Protein AF-A0A7K2XCD4-F1 (afdb_monomer_lite)

Radius of gyration: 13.7 Å; chains: 1; bounding box: 33×28×35 Å

Foldseek 3Di:
DELVVQPFDQAQPDASLVSQLVQLVVCQVVVHAYEYEFGETEFAAERERAPHHYDYPDPVGYHYHYDKDADPDADPVRHRIGDGDYDFDDVVVVTHD

Secondary structure (DSSP, 8-state):
-BGGGGT--TTSSSB-HHHHHHHHHHHHHHT--EEE-SEEEE--SEEE-TTS-EEES-TTTEEEE----B-SS--TT--SB---EEEPPPGGGT---

pLDDT: mean 89.79, std 8.53, range [67.81, 98.56]

Sequence (97 aa):
VNVLAFGADPTGRRDAAPAVERAIAFARRVDRPVYLPPGTFRIDRHVVVDDVTIVGAGNWHTILKGRQVTLAEPAPDGSRHTGVGLYGRSAAEGGSR

Structure (mmCIF, N/CA/C/O backbone):
data_AF-A0A7K2XCD4-F1
#
_entry.id   AF-A0A7K2XCD4-F1
#
loop_
_atom_site.group_PDB
_atom_site.id
_atom_site.type_symbol
_atom_site.label_atom_id
_atom_site.label_alt_id
_atom_site.label_comp_id
_atom_site.label_asym_id
_atom_site.label_entity_id
_atom_site.label_seq_id
_atom_site.pdbx_PDB_ins_code
_atom_site.Cartn_x
_atom_site.Cartn_y
_atom_site.Cartn_z
_atom_site.occupancy
_atom_site.B_iso_or_equiv
_atom_site.auth_seq_id
_atom_site.auth_comp_id
_atom_site.auth_asym_id
_atom_site.auth_atom_id
_atom_site.pdbx_PDB_model_num
ATOM 1 N N . VAL A 1 1 ? -12.152 0.581 3.565 1.00 97.50 1 VAL A N 1
ATOM 2 C CA . VAL A 1 1 ? -11.918 -0.729 2.915 1.00 97.50 1 VAL A CA 1
ATOM 3 C C . VAL A 1 1 ? -10.536 -1.225 3.299 1.00 97.50 1 VAL A C 1
ATOM 5 O O . VAL A 1 1 ? -9.560 -0.629 2.876 1.00 97.50 1 VAL A O 1
ATOM 8 N N . ASN A 1 2 ? -10.429 -2.246 4.152 1.00 98.25 2 ASN A N 1
ATOM 9 C CA . ASN A 1 2 ? -9.126 -2.751 4.604 1.00 98.25 2 ASN A CA 1
ATOM 10 C C . ASN A 1 2 ? -8.538 -3.724 3.568 1.00 98.25 2 ASN A C 1
ATOM 12 O O . ASN A 1 2 ? -9.211 -4.680 3.184 1.00 98.25 2 ASN A O 1
ATOM 16 N N . VAL A 1 3 ? -7.290 -3.506 3.144 1.00 98.12 3 VAL A N 1
ATOM 17 C CA . VAL A 1 3 ? -6.611 -4.334 2.128 1.00 98.12 3 VAL A CA 1
ATOM 18 C C . VAL A 1 3 ? -6.431 -5.801 2.541 1.00 98.12 3 VAL A C 1
ATOM 20 O O . VAL A 1 3 ? -6.352 -6.677 1.679 1.00 98.12 3 VAL A O 1
ATOM 23 N N . LEU A 1 4 ? -6.419 -6.104 3.845 1.00 98.19 4 LEU A N 1
ATOM 24 C CA . LEU A 1 4 ? -6.307 -7.479 4.346 1.00 98.19 4 LEU A CA 1
ATOM 25 C C . LEU A 1 4 ? -7.514 -8.331 3.945 1.00 98.19 4 LEU A C 1
ATOM 27 O O . LEU A 1 4 ? -7.354 -9.509 3.637 1.00 98.19 4 LEU A O 1
ATOM 31 N N . ALA A 1 5 ? -8.702 -7.724 3.840 1.00 98.31 5 ALA A N 1
ATOM 32 C CA . ALA A 1 5 ? -9.908 -8.408 3.369 1.00 98.31 5 ALA A CA 1
ATOM 33 C C . ALA A 1 5 ? -9.806 -8.858 1.897 1.00 98.31 5 ALA A C 1
ATOM 35 O O . ALA A 1 5 ? -10.582 -9.696 1.451 1.00 98.31 5 ALA A O 1
ATOM 36 N N . PHE A 1 6 ? -8.831 -8.329 1.150 1.00 98.12 6 PHE A N 1
ATOM 37 C CA . PHE A 1 6 ? -8.562 -8.658 -0.252 1.00 98.12 6 PHE A CA 1
ATOM 38 C C . PHE A 1 6 ? -7.299 -9.514 -0.422 1.00 98.12 6 PHE A C 1
ATOM 40 O O . PHE A 1 6 ? -6.869 -9.758 -1.556 1.00 98.12 6 PHE A O 1
ATOM 47 N N . GLY A 1 7 ? -6.713 -9.978 0.689 1.00 98.06 7 GLY A N 1
ATOM 48 C CA . GLY A 1 7 ? -5.551 -10.863 0.712 1.00 98.06 7 GLY A CA 1
ATOM 49 C C . GLY A 1 7 ? -4.198 -10.155 0.639 1.00 98.06 7 GLY A C 1
ATOM 50 O O . GLY A 1 7 ? -3.227 -10.774 0.209 1.00 98.06 7 GLY A O 1
ATOM 51 N N . ALA A 1 8 ? -4.113 -8.873 1.011 1.00 98.00 8 ALA A N 1
ATOM 52 C CA . ALA A 1 8 ? -2.824 -8.189 1.108 1.00 98.00 8 ALA A CA 1
ATOM 53 C C . ALA A 1 8 ? -1.952 -8.829 2.200 1.00 98.00 8 ALA A C 1
ATOM 55 O O . ALA A 1 8 ? -2.435 -9.111 3.294 1.00 98.00 8 ALA A O 1
ATOM 56 N N . ASP A 1 9 ? -0.668 -9.037 1.905 1.00 98.06 9 ASP A N 1
ATOM 57 C CA . ASP A 1 9 ? 0.304 -9.599 2.845 1.00 98.06 9 ASP A CA 1
ATOM 58 C C . ASP A 1 9 ? 1.004 -8.480 3.645 1.00 98.06 9 ASP A C 1
ATOM 60 O O . ASP A 1 9 ? 1.835 -7.770 3.070 1.00 98.06 9 ASP A O 1
ATOM 64 N N . PRO A 1 10 ? 0.732 -8.331 4.958 1.00 97.88 10 PRO A N 1
ATOM 65 C CA . PRO A 1 10 ? 1.350 -7.306 5.798 1.00 97.88 10 PRO A CA 1
ATOM 66 C C . PRO A 1 10 ? 2.773 -7.669 6.250 1.00 97.88 10 PRO A C 1
ATOM 68 O O . PRO A 1 10 ? 3.393 -6.911 6.994 1.00 97.88 10 PRO A O 1
ATOM 71 N N . THR A 1 11 ? 3.302 -8.832 5.854 1.00 97.81 11 THR A N 1
ATOM 72 C CA . THR A 1 11 ? 4.695 -9.230 6.124 1.00 97.81 11 THR A CA 1
ATOM 73 C C . THR A 1 11 ? 5.643 -8.827 4.991 1.00 97.81 11 THR A C 1
ATOM 75 O O . THR A 1 11 ? 6.865 -8.787 5.162 1.00 97.81 11 THR A O 1
ATOM 78 N N . GLY A 1 12 ? 5.091 -8.542 3.808 1.00 95.38 12 GLY A N 1
ATOM 79 C CA . GLY A 1 12 ? 5.840 -8.134 2.626 1.00 95.38 12 GLY A CA 1
ATOM 80 C C . GLY A 1 12 ? 6.670 -9.268 2.028 1.00 95.38 12 GLY A C 1
ATOM 81 O O . GLY A 1 12 ? 7.703 -9.003 1.401 1.00 95.38 12 GLY A O 1
ATOM 82 N N . ARG A 1 13 ? 6.267 -10.524 2.261 1.00 95.56 13 ARG A N 1
ATOM 83 C CA . ARG A 1 13 ? 6.851 -11.720 1.637 1.00 95.56 13 ARG A CA 1
ATOM 84 C C . ARG A 1 13 ? 6.280 -11.933 0.238 1.00 95.56 13 ARG A C 1
ATOM 86 O O . ARG A 1 13 ? 7.008 -12.350 -0.663 1.00 95.56 13 ARG A O 1
ATOM 93 N N . ARG A 1 14 ? 4.999 -11.626 0.050 1.00 95.00 14 ARG A N 1
ATOM 94 C CA . ARG A 1 14 ? 4.266 -11.703 -1.217 1.00 95.00 14 ARG A CA 1
ATOM 95 C C . ARG A 1 14 ? 3.918 -10.302 -1.712 1.00 95.00 14 ARG A C 1
ATOM 97 O O . ARG A 1 14 ? 3.784 -9.376 -0.917 1.00 95.00 14 ARG A O 1
ATOM 104 N N . ASP A 1 15 ? 3.794 -10.167 -3.029 1.00 93.88 15 ASP A N 1
ATOM 105 C CA . ASP A 1 15 ? 3.328 -8.928 -3.652 1.00 93.88 15 ASP A CA 1
ATOM 106 C C . ASP A 1 15 ? 1.865 -8.672 -3.257 1.00 93.88 15 ASP A C 1
ATOM 108 O O . ASP A 1 15 ? 0.987 -9.510 -3.469 1.00 93.88 15 ASP A O 1
ATOM 112 N N . ALA A 1 16 ? 1.624 -7.520 -2.640 1.00 96.75 16 ALA A N 1
ATOM 113 C CA . ALA A 1 16 ? 0.327 -7.054 -2.183 1.00 96.75 16 ALA A CA 1
ATOM 114 C C . ALA A 1 16 ? -0.402 -6.229 -3.254 1.00 96.75 16 ALA A C 1
ATOM 116 O O . ALA A 1 16 ? -1.596 -5.976 -3.088 1.00 96.75 16 ALA A O 1
ATOM 117 N N . ALA A 1 17 ? 0.260 -5.850 -4.358 1.00 94.56 17 ALA A N 1
ATOM 118 C CA . ALA A 1 17 ? -0.334 -5.012 -5.400 1.00 94.56 17 ALA A CA 1
ATOM 119 C C . ALA A 1 17 ? -1.687 -5.544 -5.924 1.00 94.56 17 ALA A C 1
ATOM 121 O O . ALA A 1 17 ? -2.643 -4.766 -5.928 1.00 94.56 17 ALA A O 1
ATOM 122 N N . PRO A 1 18 ? -1.866 -6.853 -6.226 1.00 95.56 18 PRO A N 1
ATOM 123 C CA . PRO A 1 18 ? -3.165 -7.363 -6.678 1.00 95.56 18 PRO A CA 1
ATOM 124 C C . PRO A 1 18 ? -4.289 -7.184 -5.647 1.00 95.56 18 PRO A C 1
ATOM 126 O O . PRO A 1 18 ? -5.449 -6.981 -6.000 1.00 95.56 18 PRO A O 1
ATOM 129 N N . ALA A 1 19 ? -3.972 -7.294 -4.355 1.00 97.44 19 ALA A N 1
ATOM 130 C CA . ALA A 1 19 ? -4.953 -7.118 -3.290 1.00 97.44 19 ALA A CA 1
ATOM 131 C C . ALA A 1 19 ? -5.322 -5.641 -3.103 1.00 97.44 19 ALA A C 1
ATOM 133 O O . ALA A 1 19 ? -6.496 -5.326 -2.909 1.00 97.44 19 ALA A O 1
ATOM 134 N N . VAL A 1 20 ? -4.337 -4.746 -3.209 1.00 96.75 20 VAL A N 1
ATOM 135 C CA . VAL A 1 20 ? -4.547 -3.295 -3.147 1.00 96.75 20 VAL A CA 1
ATOM 136 C C . VAL A 1 20 ? -5.390 -2.816 -4.334 1.00 96.75 20 VAL A C 1
ATOM 138 O O . VAL A 1 20 ? -6.364 -2.104 -4.118 1.00 96.75 20 VAL A O 1
ATOM 141 N N . GLU A 1 21 ? -5.112 -3.275 -5.557 1.00 95.81 21 GLU A N 1
ATOM 142 C CA . GLU A 1 21 ? -5.911 -2.970 -6.759 1.00 95.81 21 GLU A CA 1
ATOM 143 C C . GLU A 1 21 ? -7.380 -3.400 -6.598 1.00 95.81 21 GLU A C 1
ATOM 145 O O . GLU A 1 21 ? -8.300 -2.629 -6.884 1.00 95.81 21 GLU A O 1
ATOM 150 N N . ARG A 1 22 ? -7.630 -4.608 -6.066 1.00 97.56 22 ARG A N 1
ATOM 151 C CA . ARG A 1 22 ? -8.997 -5.070 -5.765 1.00 97.56 22 ARG A CA 1
ATOM 152 C C . ARG 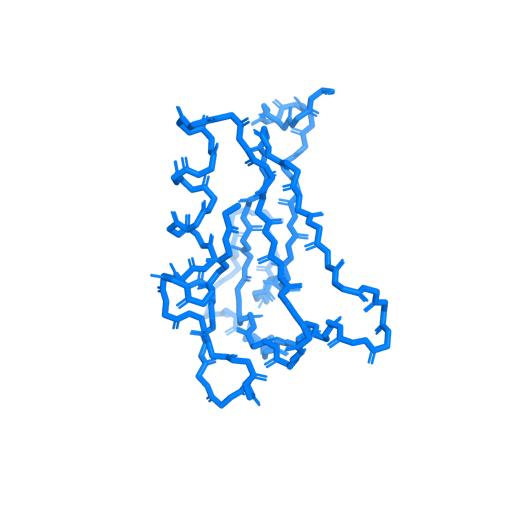A 1 22 ? -9.679 -4.218 -4.695 1.00 97.56 22 ARG A C 1
ATOM 154 O O . ARG A 1 22 ? -10.861 -3.901 -4.835 1.00 97.56 22 ARG A O 1
ATOM 161 N N . ALA A 1 23 ? -8.947 -3.836 -3.649 1.00 97.69 23 ALA A N 1
ATOM 162 C CA . ALA A 1 23 ? -9.467 -2.971 -2.597 1.00 97.69 23 ALA A CA 1
ATOM 163 C C . ALA A 1 23 ? -9.827 -1.579 -3.139 1.00 97.69 23 ALA A C 1
ATOM 165 O O . ALA A 1 23 ? -10.890 -1.073 -2.796 1.00 97.69 23 ALA A O 1
ATOM 166 N N . ILE A 1 24 ? -9.000 -0.998 -4.018 1.00 96.19 24 ILE A N 1
ATOM 167 C CA . ILE A 1 24 ? -9.262 0.270 -4.721 1.00 96.19 24 ILE A CA 1
ATOM 168 C C . ILE A 1 24 ? -10.524 0.162 -5.578 1.00 96.19 24 ILE A C 1
ATOM 170 O O . ILE A 1 24 ? -11.427 0.986 -5.453 1.00 96.19 24 ILE A O 1
ATOM 174 N N . ALA A 1 25 ? -10.626 -0.877 -6.410 1.00 95.88 25 ALA A N 1
ATOM 175 C CA . ALA A 1 25 ? -11.789 -1.076 -7.271 1.00 95.88 25 ALA A CA 1
ATOM 176 C C . ALA A 1 25 ? -13.092 -1.198 -6.464 1.00 95.88 25 ALA A C 1
ATOM 178 O O . ALA A 1 25 ? -14.122 -0.657 -6.865 1.00 95.88 25 ALA A O 1
ATOM 179 N N . PHE A 1 26 ? -13.054 -1.880 -5.316 1.00 97.44 26 PHE A N 1
ATOM 180 C CA . PHE A 1 26 ? -14.196 -1.962 -4.408 1.00 97.44 26 PHE A CA 1
ATOM 181 C C . PHE A 1 26 ? -14.483 -0.618 -3.727 1.00 97.44 26 PHE A C 1
ATOM 183 O O . PHE A 1 26 ? -15.621 -0.162 -3.738 1.00 97.44 26 PHE A O 1
ATOM 190 N N . ALA A 1 27 ? -13.455 0.034 -3.184 1.00 96.94 27 ALA A N 1
ATOM 191 C CA . ALA A 1 27 ? -13.528 1.323 -2.500 1.00 96.94 27 ALA A CA 1
ATOM 192 C C . ALA A 1 27 ? -14.163 2.426 -3.351 1.00 96.94 27 ALA A C 1
ATOM 194 O O . ALA A 1 27 ? -15.042 3.124 -2.852 1.00 96.94 27 ALA A O 1
ATOM 195 N N . ARG A 1 28 ? -13.800 2.512 -4.638 1.00 95.19 28 ARG A N 1
ATOM 196 C CA . ARG A 1 28 ? -14.405 3.455 -5.594 1.00 95.19 28 ARG A CA 1
ATOM 197 C C . ARG A 1 28 ? -15.908 3.233 -5.766 1.00 95.19 28 ARG A C 1
ATOM 199 O O . ARG A 1 28 ? -16.660 4.189 -5.875 1.00 95.19 28 ARG A O 1
ATOM 206 N N . ARG A 1 29 ? -16.367 1.976 -5.769 1.00 95.56 29 ARG A N 1
ATOM 207 C CA . ARG A 1 29 ? -17.797 1.646 -5.932 1.00 95.56 29 ARG A CA 1
ATOM 208 C C . ARG A 1 29 ? -18.633 1.987 -4.706 1.00 95.56 29 ARG A C 1
ATOM 210 O O . ARG A 1 29 ? -19.826 2.223 -4.843 1.00 95.56 29 ARG A O 1
ATOM 217 N N . VAL A 1 30 ? -18.028 1.945 -3.521 1.00 96.38 30 VAL A N 1
ATOM 218 C CA . VAL A 1 30 ? -18.732 2.164 -2.247 1.00 96.38 30 VAL A CA 1
ATOM 219 C C . VAL A 1 30 ? -18.438 3.526 -1.624 1.00 96.38 30 VAL A C 1
ATOM 221 O O . VAL A 1 30 ? -18.884 3.770 -0.506 1.00 96.38 30 VAL A O 1
ATOM 224 N N . ASP A 1 31 ? -17.675 4.371 -2.321 1.00 95.12 31 ASP A N 1
ATOM 225 C CA . ASP A 1 31 ? -17.237 5.695 -1.877 1.00 95.12 31 ASP A CA 1
ATOM 226 C C . ASP A 1 31 ? -16.616 5.677 -0.467 1.00 95.12 31 ASP A C 1
ATOM 228 O O . ASP A 1 31 ? -17.057 6.338 0.475 1.00 95.12 31 ASP A O 1
ATOM 232 N N . ARG A 1 32 ? -15.611 4.810 -0.272 1.00 97.25 32 ARG A N 1
ATOM 233 C CA . ARG A 1 32 ? -14.895 4.682 1.010 1.00 97.25 32 ARG A CA 1
ATOM 234 C C . ARG A 1 32 ? -13.384 4.699 0.818 1.00 97.25 32 ARG A C 1
ATOM 236 O O . ARG A 1 32 ? -12.904 4.146 -0.163 1.00 97.25 32 ARG A O 1
ATOM 243 N N . PRO A 1 33 ? -12.608 5.181 1.805 1.00 97.06 33 PRO A N 1
ATOM 244 C CA . PRO A 1 33 ? -11.152 5.118 1.744 1.00 97.06 33 PRO A CA 1
ATOM 245 C C . PRO A 1 33 ? -10.638 3.676 1.717 1.00 97.06 33 PRO A C 1
ATOM 247 O O . PRO A 1 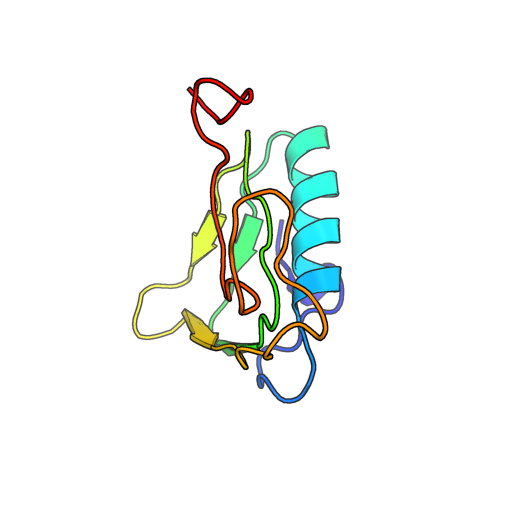33 ? -11.208 2.788 2.369 1.00 97.06 33 PRO A O 1
ATOM 250 N N . VAL A 1 34 ? -9.510 3.447 1.051 1.00 98.12 34 VAL A N 1
ATOM 251 C CA . VAL A 1 34 ? -8.692 2.242 1.229 1.00 98.12 34 VAL A CA 1
ATOM 252 C C . VAL A 1 34 ? -7.798 2.439 2.447 1.00 98.12 34 VAL A C 1
ATOM 254 O O . VAL A 1 34 ? -7.117 3.451 2.575 1.00 98.12 34 VAL A O 1
ATOM 257 N N . TYR A 1 35 ? -7.798 1.466 3.351 1.00 98.38 35 TYR A N 1
ATOM 258 C CA . TYR A 1 35 ? -6.993 1.477 4.563 1.00 98.38 35 TYR A CA 1
ATOM 259 C C . TYR A 1 35 ? -5.895 0.417 4.485 1.00 98.38 35 TYR A C 1
ATOM 261 O O . TYR A 1 35 ? -6.184 -0.773 4.311 1.00 98.38 35 TYR A O 1
ATOM 269 N N . LEU A 1 36 ? -4.650 0.865 4.641 1.00 98.00 36 LEU A N 1
ATOM 270 C CA . LEU A 1 36 ? -3.462 0.045 4.841 1.00 98.00 36 LEU A CA 1
ATOM 271 C C . LEU A 1 36 ? -3.175 -0.015 6.354 1.00 98.00 36 LEU A C 1
ATOM 273 O O . LEU A 1 36 ? -2.762 0.993 6.930 1.00 98.00 36 LEU A O 1
ATOM 277 N N . PRO A 1 37 ? -3.409 -1.158 7.022 1.00 98.31 37 PRO A N 1
ATOM 278 C CA . PRO A 1 37 ? -3.135 -1.294 8.451 1.00 98.31 37 PRO A CA 1
ATOM 279 C C . PRO A 1 37 ? -1.624 -1.316 8.742 1.00 98.31 37 PRO A C 1
ATOM 281 O O . PRO A 1 37 ? -0.811 -1.244 7.813 1.00 98.31 37 PRO A O 1
ATOM 284 N N . PRO A 1 38 ? -1.215 -1.425 10.021 1.00 98.56 38 PRO A N 1
ATOM 285 C CA . PRO A 1 38 ? 0.179 -1.667 10.357 1.00 98.56 38 PRO A CA 1
ATOM 286 C C . PRO A 1 38 ? 0.729 -2.921 9.662 1.00 98.56 38 PRO A C 1
ATOM 288 O O . PRO A 1 38 ? 0.079 -3.967 9.642 1.00 98.56 38 PRO A O 1
ATOM 291 N N . GLY A 1 39 ? 1.925 -2.817 9.091 1.00 97.94 39 GLY A N 1
ATOM 292 C CA . GLY A 1 39 ? 2.588 -3.886 8.357 1.00 97.94 39 GLY A CA 1
ATOM 293 C C . GLY A 1 39 ? 3.567 -3.370 7.308 1.00 97.94 39 GLY A C 1
ATOM 294 O O . GLY A 1 39 ? 3.634 -2.179 7.006 1.0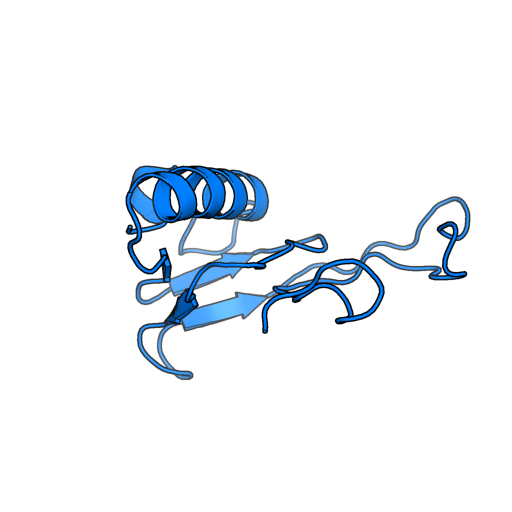0 97.94 39 GLY A O 1
ATOM 295 N N . THR A 1 40 ? 4.323 -4.300 6.733 1.00 97.69 40 THR A N 1
ATOM 296 C CA . THR A 1 40 ? 5.139 -4.076 5.541 1.00 97.69 40 THR A CA 1
ATOM 297 C C . THR A 1 40 ? 4.451 -4.703 4.340 1.00 97.69 40 THR A C 1
ATOM 299 O O . THR A 1 40 ? 4.315 -5.918 4.283 1.00 97.69 40 THR A O 1
ATOM 302 N N . PHE A 1 41 ? 4.074 -3.913 3.346 1.00 97.06 41 PHE A N 1
ATOM 303 C CA . PHE A 1 41 ? 3.456 -4.411 2.120 1.00 97.06 41 PHE A CA 1
ATOM 304 C C . PHE A 1 41 ? 4.444 -4.293 0.970 1.00 97.06 41 PHE A C 1
ATOM 306 O O . PHE A 1 41 ? 5.050 -3.239 0.765 1.00 97.06 41 PHE A O 1
ATOM 313 N N . ARG A 1 42 ? 4.628 -5.387 0.228 1.00 95.50 42 ARG A N 1
ATOM 314 C CA . ARG A 1 42 ? 5.447 -5.371 -0.982 1.00 95.50 42 ARG A CA 1
ATOM 315 C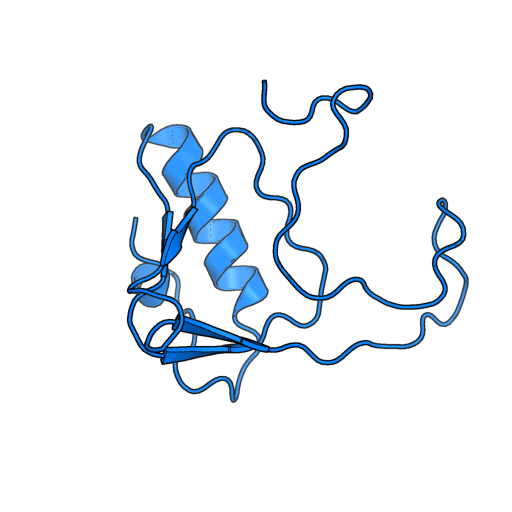 C . ARG A 1 42 ? 4.581 -4.965 -2.176 1.00 95.50 42 ARG A C 1
ATOM 317 O O . ARG A 1 42 ? 3.542 -5.575 -2.373 1.00 95.50 42 ARG A O 1
ATOM 324 N N . ILE A 1 43 ? 4.987 -3.954 -2.931 1.00 93.00 43 ILE A N 1
ATOM 325 C CA . ILE A 1 43 ? 4.321 -3.425 -4.123 1.00 93.00 43 ILE A CA 1
ATOM 326 C C . ILE A 1 43 ? 5.388 -3.344 -5.216 1.00 93.00 43 ILE A C 1
ATOM 328 O O . ILE A 1 43 ? 6.182 -2.407 -5.255 1.00 93.00 43 ILE A O 1
ATOM 332 N N . ASP A 1 44 ? 5.453 -4.359 -6.072 1.00 87.62 44 ASP A N 1
ATOM 333 C CA . ASP A 1 44 ? 6.542 -4.496 -7.060 1.00 87.62 44 ASP A CA 1
ATOM 334 C C . ASP A 1 44 ? 6.254 -3.784 -8.397 1.00 87.62 44 ASP A C 1
ATOM 336 O O . ASP A 1 44 ? 7.032 -3.872 -9.350 1.00 87.62 44 ASP A O 1
ATOM 340 N N . ARG A 1 45 ? 5.123 -3.076 -8.481 1.00 83.56 45 ARG A N 1
ATOM 341 C CA . ARG A 1 45 ? 4.664 -2.386 -9.687 1.00 83.56 45 ARG A CA 1
ATOM 342 C C . ARG A 1 45 ? 3.910 -1.102 -9.369 1.00 83.56 45 ARG A C 1
ATOM 344 O O . ARG A 1 45 ? 3.596 -0.816 -8.215 1.00 83.56 45 ARG A O 1
ATOM 351 N N . HIS A 1 46 ? 3.593 -0.369 -10.424 1.00 84.56 46 HIS A N 1
ATOM 352 C CA . HIS A 1 46 ? 2.839 0.867 -10.364 1.00 84.56 46 HIS A CA 1
ATOM 353 C C . HIS A 1 46 ? 1.369 0.533 -10.093 1.00 84.56 46 HIS A C 1
ATOM 355 O O . HIS A 1 46 ? 0.714 -0.099 -10.920 1.00 84.56 46 HIS A O 1
ATOM 361 N N . VAL A 1 47 ? 0.853 0.960 -8.940 1.00 85.75 47 VAL A N 1
ATOM 362 C CA . VAL A 1 47 ? -0.574 0.865 -8.614 1.00 85.75 47 VAL A CA 1
ATOM 363 C C . VAL A 1 47 ? -1.197 2.251 -8.724 1.00 85.75 47 VAL A C 1
ATOM 365 O O . VAL A 1 47 ? -0.801 3.173 -8.010 1.00 85.75 47 VAL A O 1
ATOM 368 N N . VAL A 1 48 ? -2.171 2.385 -9.622 1.00 86.06 48 VAL A N 1
ATOM 369 C CA . VAL A 1 48 ? -2.885 3.644 -9.867 1.00 86.06 48 VAL A CA 1
ATOM 370 C C . VAL A 1 48 ? -3.965 3.849 -8.804 1.00 86.06 48 VAL A C 1
ATOM 372 O O . VAL A 1 48 ? -4.773 2.949 -8.567 1.00 86.06 48 VAL A O 1
ATOM 375 N N . VAL A 1 49 ? -3.992 5.023 -8.170 1.00 85.50 49 VAL A N 1
ATOM 376 C CA . VAL A 1 49 ? -4.861 5.324 -7.013 1.00 85.50 49 VAL A CA 1
ATOM 377 C C . VAL A 1 49 ? -5.847 6.473 -7.248 1.00 85.50 49 VAL A C 1
ATOM 379 O O . VAL A 1 49 ? -6.218 7.168 -6.308 1.00 85.50 49 VAL A O 1
ATOM 382 N N . ASP A 1 50 ? -6.292 6.686 -8.488 1.00 85.75 50 ASP A N 1
ATOM 383 C CA . ASP A 1 50 ? -7.219 7.784 -8.788 1.00 85.75 50 ASP A CA 1
ATOM 384 C C . ASP A 1 50 ? -8.633 7.591 -8.215 1.00 85.75 50 ASP A C 1
ATOM 386 O O . ASP A 1 50 ? -9.149 6.471 -8.134 1.00 85.75 50 ASP A O 1
ATOM 390 N N . ASP A 1 51 ? -9.270 8.716 -7.882 1.00 86.44 51 ASP A N 1
ATOM 391 C CA . ASP A 1 51 ? -10.6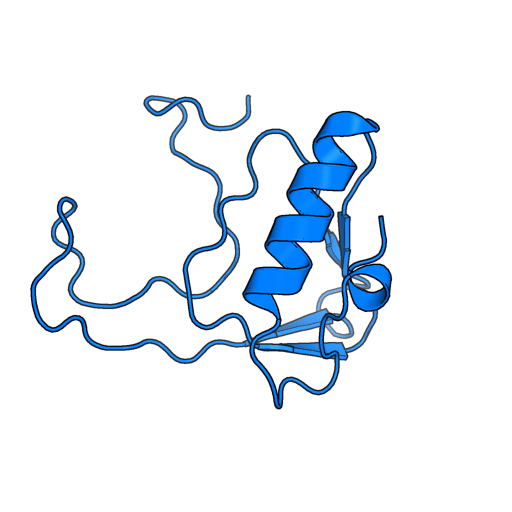23 8.841 -7.328 1.00 86.44 51 ASP A CA 1
ATOM 392 C C . ASP A 1 51 ? -10.842 8.017 -6.051 1.00 86.44 51 ASP A C 1
ATOM 394 O O . ASP A 1 51 ? -11.945 7.538 -5.777 1.00 86.44 51 ASP A O 1
ATOM 398 N N . VAL A 1 52 ? -9.783 7.792 -5.271 1.00 91.94 52 VAL A N 1
ATOM 399 C CA . VAL A 1 52 ? -9.878 7.088 -3.995 1.00 91.94 52 VAL A CA 1
ATOM 400 C C . VAL A 1 52 ? -8.864 7.628 -2.996 1.00 91.94 52 VAL A C 1
ATOM 402 O O . VAL A 1 52 ? -7.698 7.856 -3.305 1.00 91.94 52 VAL A O 1
ATOM 405 N N . THR A 1 53 ? -9.288 7.799 -1.747 1.00 95.31 53 THR A N 1
ATOM 406 C CA . THR A 1 53 ? -8.360 8.108 -0.657 1.00 95.31 53 THR A CA 1
ATOM 407 C C . THR A 1 53 ? -7.677 6.832 -0.179 1.00 95.31 53 THR A C 1
ATOM 409 O O . THR A 1 53 ? -8.353 5.856 0.157 1.00 95.31 53 THR A O 1
ATOM 412 N N . ILE A 1 54 ? -6.347 6.851 -0.071 1.00 94.88 54 ILE A N 1
ATOM 413 C CA . ILE A 1 54 ? -5.578 5.806 0.612 1.00 94.88 54 ILE A CA 1
ATOM 414 C C . ILE A 1 54 ? -5.055 6.348 1.940 1.00 94.88 54 ILE A C 1
ATOM 416 O O . ILE A 1 54 ? -4.435 7.406 1.991 1.00 94.88 54 ILE A O 1
ATOM 420 N N . VAL A 1 55 ? -5.302 5.606 3.018 1.00 96.94 55 VAL A N 1
ATOM 421 C CA . VAL A 1 55 ? -4.913 5.975 4.382 1.00 96.94 55 VAL A CA 1
ATOM 422 C C . VAL A 1 55 ? -4.079 4.854 4.991 1.00 96.94 55 VAL A C 1
ATOM 424 O O . VAL A 1 55 ? -4.501 3.697 5.003 1.00 96.94 55 VAL A O 1
ATOM 427 N N . GLY A 1 56 ? -2.897 5.194 5.503 1.00 96.81 56 GLY A N 1
ATOM 428 C CA . GLY A 1 56 ? -2.066 4.294 6.306 1.00 96.81 56 GLY A CA 1
ATOM 429 C C . GLY A 1 56 ? -2.292 4.471 7.809 1.00 96.81 56 GLY A C 1
ATOM 430 O O . GLY A 1 56 ? -2.911 5.437 8.249 1.00 96.81 56 GLY A O 1
ATOM 431 N N . ALA A 1 57 ? -1.722 3.581 8.618 1.00 97.19 57 ALA A N 1
ATOM 432 C CA . ALA A 1 57 ? -1.697 3.682 10.080 1.00 97.19 57 ALA A CA 1
ATOM 433 C C . ALA A 1 57 ? -0.605 4.638 10.621 1.00 97.19 57 ALA A C 1
ATOM 435 O O . ALA A 1 57 ? -0.283 4.605 11.806 1.00 97.19 57 ALA A O 1
ATOM 436 N N . GLY A 1 58 ? -0.022 5.470 9.753 1.00 94.38 58 GLY A N 1
ATOM 437 C CA . GLY A 1 58 ? 1.121 6.339 10.043 1.00 94.38 58 GLY A CA 1
ATOM 438 C C . GLY A 1 58 ? 2.445 5.774 9.520 1.00 94.38 58 GLY A C 1
ATOM 439 O O . GLY A 1 58 ? 2.601 4.563 9.359 1.00 94.38 58 GLY A O 1
ATOM 440 N N . ASN A 1 59 ? 3.407 6.664 9.264 1.00 89.50 59 ASN A N 1
ATOM 441 C CA . ASN A 1 59 ? 4.657 6.343 8.556 1.00 89.50 59 ASN A CA 1
ATOM 442 C C . ASN A 1 59 ? 5.510 5.267 9.251 1.00 89.50 59 ASN A C 1
ATOM 444 O O . ASN A 1 59 ? 6.217 4.520 8.585 1.00 89.50 59 ASN A O 1
ATOM 448 N N . TRP A 1 60 ? 5.426 5.163 10.580 1.00 93.62 60 TRP A N 1
ATOM 449 C CA . TRP A 1 60 ? 6.144 4.150 11.365 1.00 93.62 60 TRP A CA 1
ATOM 450 C C . TRP A 1 60 ? 5.451 2.785 11.403 1.00 93.62 60 TRP A C 1
ATOM 452 O O . TRP A 1 60 ? 6.052 1.800 11.825 1.00 93.62 60 TRP A O 1
ATOM 462 N N . HIS A 1 61 ? 4.187 2.718 10.983 1.00 95.94 61 HIS A N 1
ATOM 463 C CA . HIS A 1 61 ? 3.355 1.526 11.115 1.00 95.94 61 HIS A CA 1
ATOM 464 C C . HIS A 1 61 ? 3.016 0.906 9.766 1.00 95.94 61 HIS A C 1
ATOM 466 O O . HIS A 1 61 ? 3.005 -0.315 9.658 1.00 95.94 61 HIS A O 1
ATOM 472 N N . THR A 1 62 ? 2.771 1.714 8.738 1.00 97.75 62 THR A N 1
ATOM 473 C CA . THR A 1 62 ? 2.505 1.240 7.378 1.00 97.75 62 THR A CA 1
ATOM 474 C C . THR A 1 62 ? 3.721 1.501 6.504 1.00 97.75 62 THR A C 1
ATOM 476 O O . THR A 1 62 ? 3.990 2.636 6.120 1.00 97.75 62 THR A O 1
ATOM 479 N N . ILE A 1 63 ? 4.436 0.433 6.163 1.00 96.44 63 ILE A N 1
ATOM 480 C CA . ILE A 1 63 ? 5.628 0.483 5.320 1.00 96.44 63 ILE A CA 1
ATOM 481 C C . ILE A 1 63 ? 5.278 -0.102 3.954 1.00 96.44 63 ILE A C 1
ATOM 483 O O . ILE A 1 63 ? 4.856 -1.253 3.851 1.00 96.44 63 ILE A O 1
ATOM 487 N N . LEU A 1 64 ? 5.484 0.674 2.893 1.00 93.88 64 LEU A N 1
ATOM 488 C CA . LEU A 1 64 ? 5.444 0.178 1.521 1.00 93.88 64 LEU A CA 1
ATOM 489 C C . LEU A 1 64 ? 6.878 -0.033 1.041 1.00 93.88 64 LEU A C 1
ATOM 491 O O . LEU A 1 64 ? 7.710 0.865 1.139 1.00 93.88 64 LEU A O 1
ATOM 495 N N . LYS A 1 65 ? 7.169 -1.224 0.526 1.00 92.88 65 LYS A N 1
ATOM 496 C CA . LYS A 1 65 ? 8.440 -1.540 -0.136 1.00 92.88 65 LYS A CA 1
ATOM 497 C C . LYS A 1 65 ? 8.149 -2.124 -1.506 1.00 92.88 65 LYS A C 1
ATOM 499 O O . LYS A 1 65 ? 7.090 -2.700 -1.704 1.00 92.88 65 LYS A O 1
ATOM 504 N N . GLY A 1 66 ? 9.094 -2.074 -2.424 1.00 87.12 66 GLY A N 1
ATOM 505 C CA . GLY A 1 66 ? 8.934 -2.706 -3.727 1.00 87.12 66 GLY A CA 1
ATOM 506 C C . GLY A 1 66 ? 10.269 -3.141 -4.287 1.00 87.12 66 GLY A C 1
ATOM 507 O O . GLY A 1 66 ? 11.313 -2.604 -3.913 1.00 87.12 66 GLY A O 1
ATOM 508 N N . ARG A 1 67 ? 10.240 -4.135 -5.169 1.00 82.81 67 ARG A N 1
ATOM 509 C CA . ARG A 1 67 ? 11.375 -4.481 -6.013 1.00 82.81 67 ARG A CA 1
ATOM 510 C C . ARG A 1 67 ? 11.177 -3.846 -7.378 1.00 82.81 67 ARG A C 1
ATOM 512 O O . ARG A 1 67 ? 10.330 -4.279 -8.150 1.00 82.81 67 ARG A O 1
ATOM 519 N N . GLN A 1 68 ? 12.002 -2.852 -7.673 1.00 79.62 68 GLN A N 1
ATOM 520 C CA . GLN A 1 68 ? 12.132 -2.332 -9.024 1.00 79.62 68 GLN A CA 1
ATOM 521 C C . GLN A 1 68 ? 12.658 -3.442 -9.944 1.00 79.62 68 GLN A C 1
ATOM 523 O O . GLN A 1 68 ? 13.630 -4.123 -9.608 1.00 79.62 68 GLN A O 1
ATOM 528 N N . VAL A 1 69 ? 12.025 -3.616 -11.102 1.00 79.12 69 VAL A N 1
ATOM 529 C CA . VAL A 1 69 ? 12.442 -4.579 -12.127 1.00 79.12 69 VAL A CA 1
ATOM 530 C C . VAL A 1 69 ? 12.843 -3.818 -13.383 1.00 79.12 69 VAL A C 1
ATOM 532 O O . VAL A 1 69 ? 12.145 -2.897 -13.798 1.00 79.12 69 VAL A O 1
ATOM 535 N N . THR A 1 70 ? 13.972 -4.186 -13.986 1.00 82.25 70 THR A N 1
ATOM 536 C CA . THR A 1 70 ? 14.368 -3.686 -15.309 1.00 82.25 70 THR A CA 1
ATOM 537 C C . THR A 1 70 ? 13.465 -4.292 -16.371 1.00 82.25 70 THR A C 1
ATOM 539 O O . THR A 1 70 ? 13.309 -5.511 -16.429 1.00 82.25 70 THR A O 1
ATOM 542 N N . LEU A 1 71 ? 12.863 -3.439 -17.194 1.00 78.25 71 LEU A N 1
ATOM 543 C CA . LEU A 1 71 ? 12.016 -3.874 -18.296 1.00 78.25 71 LEU A CA 1
ATOM 544 C C . LEU A 1 71 ? 12.891 -4.414 -19.434 1.00 78.25 71 LEU A C 1
ATOM 546 O O . LEU A 1 71 ? 13.978 -3.893 -19.680 1.00 78.25 71 LEU A O 1
ATOM 550 N N . ALA A 1 72 ? 12.418 -5.458 -20.123 1.00 83.44 72 ALA A N 1
ATOM 551 C CA . ALA A 1 72 ? 13.112 -6.002 -21.293 1.00 83.44 72 ALA A CA 1
ATOM 552 C C . ALA A 1 72 ? 13.182 -4.974 -22.437 1.00 83.44 72 ALA A C 1
ATOM 554 O O . ALA A 1 72 ? 14.183 -4.897 -23.144 1.00 83.44 72 ALA A O 1
ATOM 555 N N . GLU A 1 73 ? 12.143 -4.146 -22.554 1.00 85.44 73 GLU A N 1
ATOM 556 C CA . GLU A 1 73 ? 12.046 -3.011 -23.467 1.00 85.44 73 GLU A CA 1
ATOM 557 C C . GLU A 1 73 ? 11.509 -1.795 -22.695 1.00 85.44 73 GLU A C 1
ATOM 559 O O . GLU A 1 73 ? 10.729 -1.978 -21.753 1.00 85.44 73 GLU A O 1
ATOM 564 N N . PRO A 1 74 ? 11.909 -0.558 -23.040 1.00 83.94 74 PRO A N 1
ATOM 565 C CA . PRO A 1 74 ? 11.348 0.635 -22.415 1.00 83.94 74 PRO A CA 1
ATOM 566 C C . PRO A 1 74 ? 9.822 0.700 -22.573 1.00 83.94 74 PRO A C 1
ATOM 568 O O . PRO A 1 74 ? 9.286 0.371 -23.630 1.00 83.94 74 PRO A O 1
ATOM 571 N N . ALA A 1 75 ? 9.123 1.157 -21.535 1.00 77.06 75 ALA A N 1
ATOM 572 C CA . ALA A 1 75 ? 7.691 1.434 -21.610 1.00 77.06 75 ALA A CA 1
ATOM 573 C C . ALA A 1 75 ? 7.402 2.619 -22.567 1.00 77.06 75 ALA A C 1
ATOM 575 O O . ALA A 1 75 ? 8.324 3.365 -22.908 1.00 77.06 75 ALA A O 1
ATOM 576 N N . PRO A 1 76 ? 6.142 2.823 -23.015 1.00 78.94 76 PRO A N 1
ATOM 577 C CA . PRO A 1 76 ? 5.790 3.895 -23.959 1.00 78.94 76 PRO A CA 1
ATOM 578 C C . PRO A 1 76 ? 6.156 5.314 -23.497 1.00 78.94 76 PRO A C 1
ATOM 580 O O . PRO A 1 76 ? 6.331 6.206 -24.320 1.00 78.94 76 PRO A O 1
ATOM 583 N N . ASP A 1 77 ? 6.296 5.514 -22.187 1.00 73.62 77 ASP A N 1
ATOM 584 C CA . ASP A 1 77 ? 6.745 6.752 -21.544 1.00 73.62 77 ASP A CA 1
ATOM 585 C C . ASP A 1 77 ? 8.285 6.889 -21.474 1.00 73.62 77 ASP A C 1
ATOM 587 O O . ASP A 1 77 ? 8.804 7.857 -20.923 1.00 73.62 77 ASP A O 1
ATOM 591 N N . GLY A 1 78 ? 9.034 5.922 -22.017 1.00 78.25 78 GLY A N 1
ATOM 592 C CA . GLY A 1 78 ? 10.496 5.851 -21.977 1.00 78.25 78 GLY A CA 1
ATOM 593 C C . GLY A 1 78 ? 11.074 5.230 -20.699 1.00 78.25 78 GLY A C 1
ATOM 594 O O . GLY A 1 78 ? 12.299 5.089 -20.593 1.00 78.25 78 GLY A O 1
ATOM 595 N N . SER A 1 79 ? 10.236 4.824 -19.739 1.00 75.94 79 SER A N 1
ATOM 596 C CA . SER A 1 79 ? 10.682 4.217 -18.484 1.00 75.94 79 SER A CA 1
ATOM 597 C C . SER A 1 79 ? 11.395 2.887 -18.738 1.00 75.94 79 SER A C 1
ATOM 599 O O . SER A 1 79 ? 10.907 2.029 -19.466 1.00 75.94 79 SER A O 1
ATOM 601 N N . ARG A 1 80 ? 12.559 2.681 -18.110 1.00 83.31 80 ARG A N 1
ATOM 602 C CA . ARG A 1 80 ? 13.360 1.438 -18.225 1.00 83.31 80 ARG A CA 1
ATOM 603 C C . ARG A 1 80 ? 13.165 0.469 -17.062 1.00 83.31 80 ARG A C 1
ATOM 605 O O . ARG A 1 80 ? 13.700 -0.640 -17.065 1.00 83.31 80 ARG A O 1
ATOM 612 N N . HIS A 1 81 ? 12.414 0.894 -16.056 1.00 79.69 81 HIS A N 1
ATOM 613 C CA . HIS A 1 81 ? 12.167 0.137 -14.843 1.00 79.69 81 HIS A CA 1
ATOM 614 C C . HIS A 1 81 ? 10.699 0.236 -14.436 1.00 79.69 81 HIS A C 1
ATOM 616 O O . HIS A 1 81 ? 10.033 1.217 -14.765 1.00 79.69 81 HIS A O 1
ATOM 622 N N . THR A 1 82 ? 10.202 -0.747 -13.683 1.00 73.81 82 THR A N 1
ATOM 623 C CA . THR A 1 82 ? 8.888 -0.639 -13.044 1.00 73.81 82 THR A CA 1
ATOM 624 C C . THR A 1 82 ? 8.912 0.444 -11.965 1.00 73.81 82 THR A C 1
ATOM 626 O O . THR A 1 82 ? 9.747 0.415 -11.061 1.00 73.81 82 THR A O 1
ATOM 629 N N . GLY A 1 83 ? 7.974 1.393 -12.032 1.00 72.88 83 GLY A N 1
ATOM 630 C CA . GLY A 1 83 ? 7.667 2.247 -10.885 1.00 72.88 83 GLY A CA 1
ATOM 631 C C . GLY A 1 83 ? 7.119 1.381 -9.753 1.00 72.88 83 GLY A C 1
ATOM 632 O O . GLY A 1 83 ? 6.276 0.521 -10.001 1.00 72.88 83 GLY A O 1
ATOM 633 N N . VAL A 1 84 ? 7.610 1.563 -8.528 1.00 81.94 84 VAL A N 1
ATOM 634 C CA . VAL A 1 84 ? 7.169 0.796 -7.356 1.00 81.94 84 VAL A CA 1
ATOM 635 C C . VAL A 1 84 ? 6.449 1.711 -6.383 1.00 81.94 84 VAL A C 1
ATOM 637 O O . VAL A 1 84 ? 7.017 2.685 -5.902 1.00 81.94 84 VAL A O 1
ATOM 640 N N . GLY A 1 85 ? 5.194 1.392 -6.077 1.00 84.00 85 GLY A N 1
ATOM 641 C CA . GLY A 1 85 ? 4.399 2.167 -5.130 1.00 84.00 85 GLY A CA 1
ATOM 642 C C . GLY A 1 85 ? 3.036 2.577 -5.671 1.00 84.00 85 GLY A C 1
ATOM 643 O O . GLY A 1 85 ? 2.487 1.954 -6.580 1.00 84.00 85 GLY A O 1
ATOM 644 N N . LEU A 1 86 ? 2.48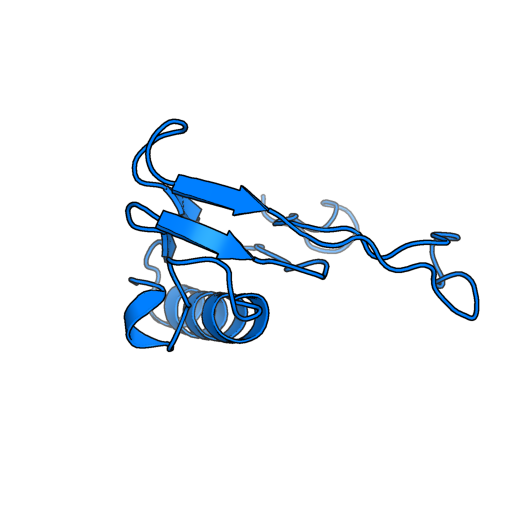0 3.606 -5.038 1.00 83.75 86 LEU A N 1
ATOM 645 C CA . LEU A 1 86 ? 1.134 4.119 -5.267 1.00 83.75 86 LEU A CA 1
ATOM 646 C C . LEU A 1 86 ? 1.226 5.482 -5.950 1.00 83.75 86 LEU A C 1
ATOM 648 O O . LEU A 1 86 ? 1.934 6.358 -5.455 1.00 83.75 86 LEU A O 1
ATOM 652 N N . TYR A 1 87 ? 0.499 5.667 -7.046 1.00 83.25 87 TYR A N 1
ATOM 653 C CA . TYR A 1 87 ? 0.615 6.861 -7.880 1.00 83.25 87 TYR A CA 1
ATOM 654 C C . TYR A 1 87 ? -0.752 7.295 -8.415 1.00 83.25 87 TYR A C 1
ATOM 656 O O . TYR A 1 87 ? -1.573 6.462 -8.798 1.00 83.25 87 TYR A O 1
ATOM 664 N N . GLY A 1 88 ? -1.003 8.601 -8.444 1.00 80.50 88 GLY A N 1
ATOM 665 C CA . GLY A 1 88 ? -2.108 9.164 -9.222 1.00 80.50 88 GLY A CA 1
ATOM 666 C C . GLY A 1 88 ? -1.689 9.344 -10.679 1.00 80.50 88 GLY A C 1
ATOM 667 O O . GLY A 1 88 ? -0.505 9.564 -10.953 1.00 80.50 88 GLY A O 1
ATOM 668 N N . ARG A 1 89 ? -2.643 9.280 -11.613 1.00 78.50 89 ARG A N 1
ATOM 669 C CA . ARG A 1 89 ? -2.389 9.731 -12.989 1.00 78.50 89 ARG A CA 1
ATOM 670 C C . ARG A 1 89 ? -2.177 11.242 -13.015 1.00 78.50 89 ARG A C 1
ATOM 672 O O . ARG A 1 89 ? -2.610 11.965 -12.115 1.00 78.50 89 ARG A O 1
ATOM 679 N N . SER A 1 90 ? -1.535 11.734 -14.072 1.00 76.00 90 SER A N 1
ATOM 680 C CA . SER A 1 90 ? -1.491 13.175 -14.312 1.00 76.00 90 SER A CA 1
ATOM 681 C C . SER A 1 90 ? -2.907 13.719 -14.549 1.00 76.00 90 SER A C 1
ATOM 683 O O . SER A 1 90 ? -3.783 13.016 -15.061 1.00 76.00 90 SER A O 1
ATOM 685 N N . ALA A 1 91 ? -3.149 14.992 -14.222 1.00 72.50 91 ALA A N 1
ATOM 686 C CA . ALA A 1 91 ? -4.453 15.617 -14.461 1.00 72.50 91 ALA A CA 1
ATOM 687 C C . ALA A 1 91 ? -4.858 15.577 -15.952 1.00 72.50 91 ALA A C 1
ATOM 689 O O . ALA A 1 91 ? -6.035 15.416 -16.270 1.00 72.50 91 ALA A O 1
ATOM 690 N N . ALA A 1 92 ? -3.881 15.661 -16.865 1.00 78.88 92 ALA A N 1
ATOM 691 C CA . ALA A 1 92 ? -4.095 15.567 -18.311 1.00 78.88 92 ALA A CA 1
ATOM 692 C C . ALA A 1 92 ? -4.559 14.168 -18.766 1.00 78.88 92 ALA A C 1
ATOM 694 O O . ALA A 1 92 ? -5.252 14.049 -19.772 1.00 78.88 92 ALA A O 1
ATOM 695 N N . GLU A 1 93 ? -4.231 13.123 -18.005 1.00 78.50 93 GLU A N 1
ATOM 696 C CA . GLU A 1 93 ? -4.597 11.724 -18.275 1.00 78.50 93 GLU A CA 1
ATOM 697 C C . GLU A 1 93 ? -5.811 11.260 -17.451 1.00 78.50 93 GLU A C 1
ATOM 699 O O . GLU A 1 93 ? -6.088 10.060 -17.338 1.00 78.50 93 GLU A O 1
ATOM 704 N N . GLY A 1 94 ? -6.550 12.207 -16.862 1.00 79.88 94 GLY A N 1
ATOM 705 C CA . GLY A 1 94 ? -7.732 11.929 -16.048 1.00 79.88 94 GLY A CA 1
ATOM 706 C C . GLY A 1 94 ? -7.407 11.459 -14.631 1.00 79.88 94 GLY A C 1
ATOM 707 O O . GLY A 1 94 ? -8.139 10.626 -14.091 1.00 79.88 94 GLY A O 1
ATOM 708 N N . GLY A 1 95 ? -6.302 11.948 -14.063 1.00 73.75 95 GLY A N 1
ATOM 709 C CA . GLY A 1 95 ? -6.008 11.839 -12.637 1.00 73.75 95 GLY A CA 1
ATOM 710 C C . GLY A 1 95 ? -7.008 12.597 -11.761 1.00 73.75 95 GLY A C 1
ATOM 711 O O . GLY A 1 95 ? -7.764 13.446 -12.243 1.00 73.75 95 GLY A O 1
ATOM 712 N N . SER A 1 96 ? -7.004 12.264 -10.470 1.00 76.31 96 SER A N 1
ATOM 713 C CA . SER A 1 96 ? -7.906 12.860 -9.466 1.00 76.31 96 SER A CA 1
ATOM 714 C C . SER A 1 96 ? -7.807 14.396 -9.434 1.00 76.31 96 SER A C 1
ATOM 716 O O . SER A 1 96 ? -6.718 14.940 -9.625 1.00 76.31 96 SER A O 1
ATOM 718 N N . ARG A 1 97 ? -8.929 15.085 -9.174 1.00 67.81 97 ARG A N 1
ATOM 719 C CA . ARG A 1 97 ? -9.006 16.553 -9.020 1.00 67.81 97 ARG A CA 1
ATOM 720 C C . ARG A 1 97 ? -9.057 16.989 -7.564 1.00 67.81 97 ARG A C 1
ATOM 722 O O . ARG A 1 97 ? -9.664 16.248 -6.762 1.00 67.81 97 ARG A O 1
#